Protein AF-A0ABD3YF86-F1 (afdb_monomer_lite)

Structure (mmCIF, N/CA/C/O backbone):
data_AF-A0ABD3YF86-F1
#
_entry.id   AF-A0ABD3YF86-F1
#
loop_
_atom_site.group_PDB
_atom_site.id
_atom_site.type_symbol
_atom_site.label_atom_id
_atom_site.label_alt_id
_atom_site.label_comp_id
_atom_site.label_asym_id
_atom_site.label_entity_id
_atom_site.label_seq_id
_atom_site.pdbx_PDB_ins_code
_atom_site.Cartn_x
_atom_site.Cartn_y
_atom_site.Cartn_z
_atom_site.occupancy
_atom_site.B_iso_or_equiv
_atom_site.auth_seq_id
_atom_site.auth_comp_id
_atom_site.auth_asym_id
_atom_site.auth_atom_id
_atom_site.pdbx_PDB_model_num
ATOM 1 N N . MET A 1 1 ? -15.209 -7.712 6.810 1.00 76.25 1 MET A N 1
ATOM 2 C CA . MET A 1 1 ? -14.474 -8.942 6.439 1.00 76.25 1 MET A CA 1
ATOM 3 C C . MET A 1 1 ? -13.030 -8.575 6.117 1.00 76.25 1 MET A C 1
ATOM 5 O O . MET A 1 1 ? -12.817 -7.831 5.169 1.00 76.25 1 MET A O 1
ATOM 9 N N . MET A 1 2 ? -12.059 -9.026 6.919 1.00 85.06 2 MET A N 1
ATOM 10 C CA . MET A 1 2 ? -10.639 -8.648 6.773 1.00 85.06 2 MET A CA 1
ATOM 11 C C . MET A 1 2 ? -10.044 -9.143 5.447 1.00 85.06 2 MET A C 1
ATOM 13 O O . MET A 1 2 ? -9.418 -8.372 4.732 1.00 85.06 2 MET A O 1
ATOM 17 N N . LEU A 1 3 ? -10.350 -10.386 5.060 1.00 88.88 3 LEU A N 1
ATOM 18 C CA . LEU A 1 3 ? -9.892 -10.986 3.802 1.00 88.88 3 LEU A CA 1
ATOM 19 C C . LEU A 1 3 ? -10.260 -10.143 2.570 1.00 88.88 3 LEU A C 1
ATOM 21 O O . LEU A 1 3 ? -9.406 -9.866 1.739 1.00 88.88 3 LEU A O 1
ATOM 25 N N . VAL A 1 4 ? -11.512 -9.679 2.482 1.00 92.31 4 VAL A N 1
ATOM 26 C CA . VAL A 1 4 ? -11.989 -8.844 1.364 1.00 92.31 4 VAL A CA 1
ATOM 27 C C . VAL A 1 4 ? -11.194 -7.542 1.264 1.00 92.31 4 VAL A C 1
ATOM 29 O O . VAL A 1 4 ? -10.850 -7.112 0.169 1.00 92.31 4 VAL A O 1
ATOM 32 N N . ARG A 1 5 ? -10.867 -6.926 2.405 1.00 92.69 5 ARG A N 1
ATOM 33 C CA . ARG A 1 5 ? -10.107 -5.670 2.451 1.00 92.69 5 ARG A CA 1
ATOM 34 C C . ARG A 1 5 ? -8.648 -5.877 2.048 1.00 92.69 5 ARG A C 1
ATOM 36 O O . ARG A 1 5 ? -8.122 -5.060 1.305 1.00 92.69 5 ARG A O 1
ATOM 43 N N . VAL A 1 6 ? -8.032 -6.989 2.451 1.00 93.25 6 VAL A N 1
ATOM 44 C CA . VAL A 1 6 ? -6.679 -7.363 2.003 1.00 93.25 6 VAL A CA 1
ATOM 45 C C . VAL A 1 6 ? -6.658 -7.604 0.493 1.00 93.25 6 VAL A C 1
ATOM 47 O O . VAL A 1 6 ? -5.823 -7.028 -0.193 1.00 93.25 6 VAL A O 1
ATOM 50 N N . ILE A 1 7 ? -7.617 -8.369 -0.042 1.00 94.94 7 ILE A N 1
ATOM 51 C CA . ILE A 1 7 ? -7.737 -8.600 -1.492 1.00 94.94 7 ILE A CA 1
ATOM 52 C C . ILE A 1 7 ? -7.909 -7.271 -2.239 1.00 94.94 7 ILE A C 1
ATOM 54 O O . ILE A 1 7 ? -7.224 -7.028 -3.231 1.00 94.94 7 ILE A O 1
ATOM 58 N N . ALA A 1 8 ? -8.785 -6.391 -1.747 1.00 95.06 8 ALA A N 1
ATOM 59 C CA . ALA A 1 8 ? -9.010 -5.080 -2.347 1.00 95.06 8 ALA A CA 1
ATOM 60 C C . ALA A 1 8 ? -7.749 -4.203 -2.301 1.00 95.06 8 ALA A C 1
ATOM 62 O O . ALA A 1 8 ? -7.410 -3.581 -3.303 1.00 95.06 8 ALA A O 1
ATOM 63 N N . PHE A 1 9 ? -7.024 -4.190 -1.180 1.00 94.38 9 PHE A N 1
ATOM 64 C CA . PHE A 1 9 ? -5.744 -3.494 -1.058 1.00 94.38 9 PHE A CA 1
ATOM 65 C C . PHE A 1 9 ? -4.725 -4.007 -2.081 1.00 94.38 9 PHE A C 1
ATOM 67 O O . PHE A 1 9 ? -4.152 -3.208 -2.820 1.00 94.38 9 PHE A O 1
ATOM 74 N N . THR A 1 10 ? -4.537 -5.327 -2.177 1.00 92.69 10 THR A N 1
ATOM 75 C CA . THR A 1 10 ? -3.609 -5.941 -3.138 1.00 92.69 10 THR A CA 1
ATOM 76 C C . THR A 1 10 ? -3.987 -5.601 -4.579 1.00 92.69 10 THR A C 1
ATOM 78 O O . THR A 1 10 ? -3.108 -5.286 -5.377 1.00 92.69 10 THR A O 1
ATOM 81 N N . ALA A 1 11 ? -5.282 -5.604 -4.909 1.00 94.75 11 ALA A N 1
ATOM 82 C CA . ALA A 1 11 ? -5.766 -5.233 -6.235 1.00 94.75 11 ALA A CA 1
ATOM 83 C C . ALA A 1 11 ? -5.523 -3.748 -6.553 1.00 94.75 11 ALA A C 1
ATOM 85 O O . ALA A 1 11 ? -5.025 -3.435 -7.632 1.00 94.75 11 ALA A O 1
ATOM 86 N N . ILE A 1 12 ? -5.824 -2.837 -5.618 1.00 93.12 12 ILE A N 1
ATOM 87 C CA . ILE A 1 12 ? -5.583 -1.391 -5.774 1.00 93.12 12 ILE A CA 1
ATOM 88 C C . ILE A 1 12 ? -4.093 -1.120 -5.968 1.00 93.12 12 ILE A C 1
ATOM 90 O O . ILE A 1 12 ? -3.700 -0.392 -6.877 1.00 93.12 12 ILE A O 1
ATOM 94 N N . TRP A 1 13 ? -3.265 -1.726 -5.125 1.00 91.25 13 TRP A N 1
ATOM 95 C CA . TRP A 1 13 ? -1.825 -1.550 -5.176 1.00 91.25 13 TRP A CA 1
ATOM 96 C C . TRP A 1 13 ? -1.238 -2.125 -6.471 1.00 91.25 13 TRP A C 1
ATOM 98 O O . TRP A 1 13 ? -0.450 -1.460 -7.137 1.00 91.25 13 TRP A O 1
ATOM 108 N N . GLY A 1 14 ? -1.668 -3.323 -6.883 1.00 90.00 14 GLY A N 1
ATOM 109 C CA . GLY A 1 14 ? -1.241 -3.946 -8.138 1.00 90.00 14 GLY A CA 1
ATOM 110 C C . GLY A 1 14 ? -1.678 -3.155 -9.373 1.00 90.00 14 GLY A C 1
ATOM 111 O O . GLY A 1 14 ? -0.890 -2.979 -10.302 1.00 90.00 14 GLY A O 1
ATOM 112 N N . ALA A 1 15 ? -2.896 -2.608 -9.366 1.00 91.75 15 ALA A N 1
ATOM 113 C CA . ALA A 1 15 ? -3.360 -1.702 -10.412 1.00 91.75 15 ALA A CA 1
ATOM 114 C C . ALA A 1 15 ? -2.497 -0.433 -10.461 1.00 91.75 15 ALA A C 1
ATOM 116 O O . ALA A 1 15 ? -2.055 -0.034 -11.537 1.00 91.75 15 ALA A O 1
ATOM 117 N N . PHE A 1 16 ? -2.198 0.170 -9.307 1.00 89.94 16 PHE A N 1
ATOM 118 C CA . PHE A 1 16 ? -1.314 1.330 -9.236 1.00 89.94 16 PHE A CA 1
ATOM 119 C C . PHE A 1 16 ? 0.088 1.026 -9.778 1.00 89.94 16 PHE A C 1
ATOM 121 O O . PHE A 1 16 ? 0.585 1.783 -10.612 1.00 89.94 16 PHE A O 1
ATOM 128 N N . TRP A 1 17 ? 0.705 -0.089 -9.372 1.00 87.50 17 TRP A N 1
ATOM 129 C CA . TRP A 1 17 ? 1.975 -0.560 -9.933 1.00 87.50 17 TRP A CA 1
ATOM 130 C C . TRP A 1 17 ? 1.903 -0.658 -11.462 1.00 87.50 17 TRP A C 1
ATOM 132 O O . TRP A 1 17 ? 2.744 -0.082 -12.147 1.00 87.50 17 TRP A O 1
ATOM 142 N N . TYR A 1 18 ? 0.879 -1.321 -12.004 1.00 87.25 18 TYR A N 1
ATOM 143 C CA . TYR A 1 18 ? 0.737 -1.535 -13.445 1.00 87.25 18 TYR A CA 1
ATOM 144 C C . TYR A 1 18 ? 0.594 -0.220 -14.223 1.00 87.25 18 TYR A C 1
ATOM 146 O O . TYR A 1 18 ? 1.353 0.033 -15.164 1.00 87.25 18 TYR A O 1
ATOM 154 N N . PHE A 1 19 ? -0.344 0.644 -13.820 1.00 87.06 19 PHE A N 1
ATOM 155 C CA . PHE A 1 19 ? -0.585 1.915 -14.507 1.00 87.06 19 PHE A CA 1
ATOM 156 C C . PHE A 1 19 ? 0.599 2.871 -14.363 1.00 87.06 19 PHE A C 1
ATOM 158 O O . PHE A 1 19 ? 1.021 3.472 -15.351 1.00 87.06 19 PHE A O 1
ATOM 165 N N . SER A 1 20 ? 1.171 2.980 -13.160 1.00 84.19 20 SER A N 1
ATOM 166 C CA . SER A 1 20 ? 2.325 3.851 -12.926 1.00 84.19 20 SER A CA 1
ATOM 167 C C . SER A 1 20 ? 3.568 3.364 -13.666 1.00 84.19 20 SER A C 1
ATOM 169 O O . SER A 1 20 ? 4.275 4.184 -14.236 1.00 84.19 20 SER A O 1
ATOM 171 N N . SER A 1 21 ? 3.810 2.052 -13.729 1.00 80.81 21 SER A N 1
ATOM 172 C CA . SER A 1 21 ? 4.942 1.478 -14.467 1.00 80.81 21 SER A CA 1
ATOM 173 C C . SER A 1 21 ? 4.772 1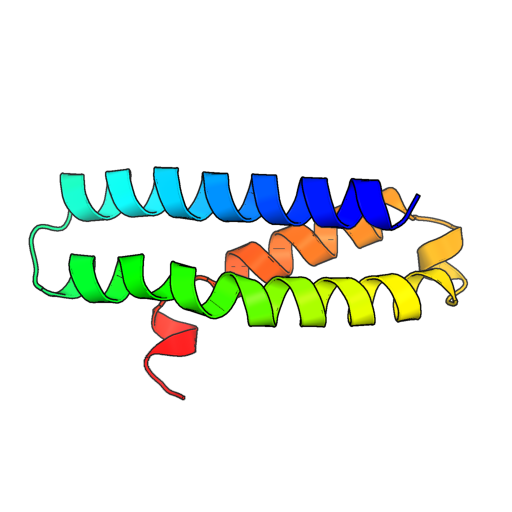.640 -15.971 1.00 80.81 21 SER A C 1
ATOM 175 O O . SER A 1 21 ? 5.724 2.006 -16.648 1.00 80.81 21 SER A O 1
ATOM 177 N N . THR A 1 22 ? 3.562 1.439 -16.498 1.00 82.19 22 THR A N 1
ATOM 178 C CA . THR A 1 22 ? 3.274 1.665 -17.925 1.00 82.19 22 THR A CA 1
ATOM 179 C C . THR A 1 22 ? 3.491 3.128 -18.307 1.00 82.19 22 THR A C 1
ATOM 181 O O . THR A 1 22 ? 4.116 3.414 -19.325 1.00 82.19 22 THR A O 1
ATOM 184 N N . PHE A 1 23 ? 3.029 4.061 -17.469 1.00 81.50 23 PHE A N 1
ATOM 185 C CA . PHE A 1 23 ? 3.290 5.487 -17.652 1.00 81.50 23 PHE A CA 1
ATOM 186 C C . PHE A 1 23 ? 4.792 5.795 -17.564 1.00 81.50 23 PHE A C 1
ATOM 188 O O . PHE A 1 23 ? 5.350 6.411 -18.466 1.00 81.50 23 PHE A O 1
ATOM 195 N N . TYR A 1 24 ? 5.473 5.320 -16.520 1.00 76.25 24 TYR A N 1
ATOM 196 C CA . TYR A 1 24 ? 6.896 5.582 -16.315 1.00 76.25 24 TYR A CA 1
ATOM 197 C C . TYR A 1 24 ? 7.736 5.053 -17.485 1.00 76.25 24 TYR A C 1
ATOM 199 O O . TYR A 1 24 ? 8.512 5.802 -18.055 1.00 76.25 24 TYR A O 1
ATOM 207 N N . MET A 1 25 ? 7.523 3.812 -17.923 1.00 74.50 25 MET A N 1
ATOM 208 C CA . MET A 1 25 ? 8.246 3.220 -19.060 1.00 74.50 25 MET A CA 1
ATOM 209 C C . MET A 1 25 ? 7.911 3.878 -20.405 1.00 74.50 25 MET A C 1
ATOM 211 O O . MET A 1 25 ? 8.750 3.908 -21.304 1.00 74.50 25 MET A O 1
ATOM 215 N N . GLY A 1 26 ? 6.678 4.370 -20.560 1.00 74.19 26 GLY A N 1
ATOM 216 C CA . GLY A 1 26 ? 6.214 5.014 -21.788 1.00 74.19 26 GLY A CA 1
ATOM 217 C C . GLY A 1 26 ? 6.762 6.427 -21.993 1.00 74.19 26 GLY A C 1
ATOM 218 O O . GLY 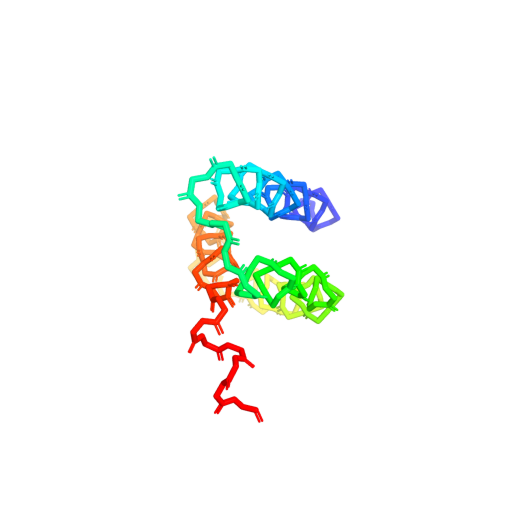A 1 26 ? 6.858 6.863 -23.135 1.00 74.19 26 GLY A O 1
ATOM 219 N N . TYR A 1 27 ? 7.122 7.127 -20.913 1.00 73.50 27 TYR A N 1
ATOM 220 C CA . TYR A 1 27 ? 7.555 8.531 -20.965 1.00 73.50 27 TYR A CA 1
ATOM 221 C C . TYR A 1 27 ? 8.973 8.772 -20.420 1.00 73.50 27 TYR A C 1
ATOM 223 O O . TYR A 1 27 ? 9.571 9.804 -20.721 1.00 73.50 27 TYR A O 1
ATOM 231 N N . ILE A 1 28 ? 9.521 7.853 -19.622 1.00 68.56 28 ILE A N 1
ATOM 232 C CA . ILE A 1 28 ? 10.832 7.960 -18.968 1.00 68.56 28 ILE A CA 1
ATOM 233 C C . ILE A 1 28 ? 11.657 6.737 -19.395 1.00 68.56 28 ILE A C 1
ATOM 235 O O . ILE A 1 28 ? 11.582 5.663 -18.803 1.00 68.56 28 ILE A O 1
ATOM 239 N N . HIS A 1 29 ? 12.426 6.903 -20.472 1.00 61.56 29 HIS A N 1
ATOM 240 C CA . HIS A 1 29 ? 13.128 5.827 -21.190 1.00 61.56 29 HIS A CA 1
ATOM 241 C C . HIS A 1 29 ? 14.495 5.428 -20.601 1.00 61.56 29 HIS A C 1
ATOM 243 O O . HIS A 1 29 ? 15.290 4.777 -21.278 1.00 61.56 29 HIS A O 1
ATOM 249 N N . ASP A 1 30 ? 14.783 5.804 -19.356 1.00 60.66 30 ASP A N 1
ATOM 250 C CA . ASP A 1 30 ? 16.068 5.525 -18.712 1.00 60.66 30 ASP A CA 1
ATOM 251 C C . ASP A 1 30 ? 16.043 4.255 -17.850 1.00 60.66 30 ASP A C 1
ATOM 253 O O . ASP A 1 30 ? 14.991 3.732 -17.475 1.00 60.66 30 ASP A O 1
ATOM 257 N N . VAL A 1 31 ? 17.241 3.798 -17.461 1.00 57.25 31 VAL A N 1
ATOM 258 C CA . VAL A 1 31 ? 17.522 2.671 -16.543 1.00 57.25 31 VAL A CA 1
ATOM 259 C C . VAL A 1 31 ? 16.633 2.687 -15.279 1.00 57.25 31 VAL A C 1
ATOM 261 O O . VAL A 1 31 ? 16.336 1.638 -14.706 1.00 57.25 31 VAL A O 1
ATOM 264 N N . GLY A 1 32 ? 16.131 3.865 -14.884 1.00 60.81 32 GLY A N 1
ATOM 265 C CA . GLY A 1 32 ? 15.155 4.071 -13.811 1.00 60.81 32 GLY A CA 1
ATOM 266 C C . GLY A 1 32 ? 13.849 3.282 -13.951 1.00 60.81 32 GLY A C 1
ATOM 267 O O . GLY A 1 32 ? 13.231 2.976 -12.935 1.00 60.81 32 GLY A O 1
ATOM 268 N N . GLY A 1 33 ? 13.444 2.882 -15.160 1.00 63.34 33 GLY A N 1
ATOM 269 C CA . GLY A 1 33 ? 12.225 2.097 -15.363 1.00 63.34 33 GLY A CA 1
ATOM 270 C C . GLY A 1 33 ? 12.284 0.716 -14.702 1.00 63.34 33 GLY A C 1
ATOM 271 O O . GLY A 1 33 ? 11.340 0.297 -14.026 1.00 63.34 33 GLY A O 1
ATOM 272 N N . ALA A 1 34 ? 13.415 0.016 -14.835 1.00 66.25 34 ALA A N 1
ATOM 273 C CA . ALA A 1 34 ? 13.605 -1.285 -14.194 1.00 66.25 34 ALA A CA 1
ATOM 274 C C . ALA A 1 34 ? 13.549 -1.157 -12.662 1.00 66.25 34 ALA A C 1
ATOM 276 O O . ALA A 1 34 ? 12.860 -1.940 -12.007 1.00 66.25 34 ALA A O 1
ATOM 277 N N . TYR A 1 35 ? 14.189 -0.122 -12.105 1.00 67.94 35 TYR A N 1
ATOM 278 C CA . TYR A 1 35 ? 14.129 0.204 -10.676 1.00 67.94 35 TYR A CA 1
ATOM 279 C C . TYR A 1 35 ? 12.722 0.608 -10.219 1.00 67.94 35 TYR A C 1
ATOM 281 O O . TYR A 1 35 ? 12.307 0.230 -9.127 1.00 67.94 35 TYR A O 1
ATOM 289 N N . TRP A 1 36 ? 11.954 1.308 -11.061 1.00 73.94 36 TRP A N 1
ATOM 290 C CA . TRP A 1 36 ? 10.562 1.658 -10.777 1.00 73.94 36 TRP A CA 1
ATOM 291 C C . TRP A 1 36 ? 9.702 0.409 -10.598 1.00 73.94 36 TRP A C 1
ATOM 293 O O . TRP A 1 36 ? 8.960 0.295 -9.625 1.00 73.94 36 TRP A O 1
ATOM 303 N N . SER A 1 37 ? 9.847 -0.569 -11.494 1.00 76.62 37 SER A N 1
ATOM 304 C CA . SER A 1 37 ? 9.066 -1.809 -11.432 1.00 76.62 37 SER A CA 1
ATOM 305 C C . SER A 1 37 ? 9.499 -2.756 -10.308 1.00 76.62 37 SER A C 1
ATOM 307 O O . SER A 1 37 ? 8.698 -3.609 -9.922 1.00 76.62 37 SER A O 1
ATOM 309 N N . MET A 1 38 ? 10.705 -2.602 -9.736 1.00 74.06 38 MET A N 1
ATOM 310 C CA . MET A 1 38 ? 11.145 -3.407 -8.584 1.00 74.06 38 MET A CA 1
ATOM 311 C C . MET A 1 38 ? 10.273 -3.207 -7.341 1.00 74.06 38 MET A C 1
ATOM 313 O O . MET A 1 38 ? 10.228 -4.097 -6.492 1.00 74.06 38 MET A O 1
ATOM 317 N N . GLY A 1 39 ? 9.515 -2.107 -7.261 1.00 72.88 39 GLY A N 1
ATOM 318 C CA . GLY A 1 39 ? 8.538 -1.900 -6.195 1.00 72.88 39 GLY A CA 1
ATOM 319 C C . GLY A 1 39 ? 7.574 -3.080 -6.035 1.00 72.88 39 GLY A C 1
ATOM 320 O O . GLY A 1 39 ? 7.201 -3.389 -4.908 1.00 72.88 39 GLY A O 1
ATOM 321 N N . VAL A 1 40 ? 7.251 -3.814 -7.117 1.00 82.44 40 VAL A N 1
ATOM 322 C CA . VAL A 1 40 ? 6.374 -5.006 -7.097 1.00 82.44 40 VAL A CA 1
ATOM 323 C C . VAL A 1 40 ? 6.821 -6.077 -6.101 1.00 82.44 40 VAL A C 1
ATOM 325 O O . VAL A 1 40 ? 5.983 -6.733 -5.483 1.00 82.44 40 VAL A O 1
ATOM 328 N N . TYR A 1 41 ? 8.130 -6.229 -5.891 1.00 82.69 41 TYR A N 1
ATOM 329 C CA . TYR A 1 41 ? 8.679 -7.226 -4.972 1.00 82.69 41 TYR A CA 1
ATOM 330 C C . TYR A 1 41 ? 8.418 -6.882 -3.504 1.00 82.69 41 TYR A C 1
ATOM 332 O O . TYR A 1 41 ? 8.450 -7.770 -2.655 1.00 82.69 41 TYR A O 1
ATOM 340 N N . ALA A 1 42 ? 8.098 -5.623 -3.196 1.00 81.50 42 ALA A N 1
ATOM 341 C CA . ALA A 1 42 ? 7.691 -5.203 -1.860 1.00 81.50 42 ALA A CA 1
ATOM 342 C C . ALA A 1 42 ? 6.219 -5.535 -1.551 1.00 81.50 42 ALA A C 1
ATOM 344 O O . ALA A 1 42 ? 5.801 -5.436 -0.396 1.00 81.50 42 ALA A O 1
ATOM 345 N N . LEU A 1 43 ? 5.422 -5.969 -2.539 1.00 86.50 43 LEU A N 1
ATOM 346 C CA . LEU A 1 43 ? 3.999 -6.274 -2.356 1.00 86.50 43 LEU A CA 1
ATOM 347 C C . LEU A 1 43 ? 3.715 -7.265 -1.212 1.00 86.50 43 LEU A C 1
ATOM 349 O O . LEU A 1 43 ? 2.813 -6.983 -0.422 1.00 86.50 43 LEU A O 1
ATOM 353 N N . PRO A 1 44 ? 4.452 -8.384 -1.041 1.00 88.56 44 PRO A N 1
ATOM 354 C CA . PRO A 1 44 ? 4.223 -9.289 0.084 1.00 88.56 44 PRO A CA 1
ATOM 355 C C . PRO A 1 44 ? 4.438 -8.600 1.437 1.00 88.56 44 PRO A C 1
ATOM 357 O O . PRO A 1 44 ? 3.639 -8.776 2.357 1.00 88.56 44 PRO A O 1
ATOM 360 N N . VAL A 1 45 ? 5.474 -7.761 1.542 1.00 88.12 45 VAL A N 1
ATOM 361 C CA . VAL A 1 45 ? 5.776 -6.990 2.757 1.00 88.12 45 VAL A CA 1
ATOM 362 C C . VAL A 1 45 ? 4.655 -5.992 3.040 1.00 88.12 45 VAL A C 1
ATOM 364 O O . VAL A 1 45 ? 4.160 -5.925 4.166 1.00 88.12 45 VAL A O 1
ATOM 367 N N . PHE A 1 46 ? 4.184 -5.277 2.018 1.00 88.00 46 PHE A N 1
ATOM 368 C CA . PHE A 1 46 ? 3.069 -4.342 2.154 1.00 88.00 46 PHE A CA 1
ATOM 369 C C . PHE A 1 46 ? 1.750 -5.026 2.499 1.00 88.00 46 PHE A C 1
ATOM 371 O O . PHE A 1 46 ? 1.009 -4.509 3.328 1.00 88.00 46 PHE A O 1
ATOM 378 N N . ALA A 1 47 ? 1.455 -6.189 1.921 1.00 89.94 47 ALA A N 1
ATOM 379 C CA . ALA A 1 47 ? 0.251 -6.950 2.240 1.00 89.94 47 ALA A CA 1
ATOM 380 C C . ALA A 1 47 ? 0.253 -7.425 3.704 1.00 89.94 47 ALA A C 1
ATOM 382 O O . ALA A 1 47 ? -0.770 -7.329 4.392 1.00 89.94 47 ALA A O 1
ATOM 383 N N . LEU A 1 48 ? 1.404 -7.877 4.214 1.00 92.19 48 LEU A N 1
ATOM 384 C CA . LEU A 1 48 ? 1.569 -8.241 5.624 1.00 92.19 48 LEU A CA 1
ATOM 385 C C . LEU A 1 48 ? 1.445 -7.020 6.544 1.00 92.19 48 LEU A C 1
ATOM 387 O O . LEU A 1 48 ? 0.690 -7.063 7.519 1.00 92.19 48 LEU A O 1
ATOM 391 N N . ALA A 1 49 ? 2.124 -5.918 6.213 1.00 91.56 49 ALA A N 1
ATOM 392 C CA . ALA A 1 49 ? 2.063 -4.672 6.975 1.00 91.56 49 ALA A CA 1
ATOM 393 C C . ALA A 1 49 ? 0.637 -4.102 7.017 1.00 91.56 49 ALA A C 1
ATOM 395 O O . ALA A 1 49 ? 0.145 -3.738 8.086 1.00 91.56 49 ALA A O 1
ATOM 396 N N . TYR A 1 50 ? -0.053 -4.102 5.876 1.00 93.50 50 TYR A N 1
ATOM 397 C CA . TYR A 1 50 ? -1.459 -3.735 5.763 1.00 93.50 50 TYR A CA 1
ATOM 398 C C . TYR A 1 50 ? -2.332 -4.608 6.666 1.00 93.50 50 TYR A C 1
ATOM 400 O O . TYR A 1 50 ? -3.126 -4.081 7.440 1.00 93.50 50 TYR A O 1
ATOM 408 N N . THR A 1 51 ? -2.163 -5.932 6.614 1.00 94.25 51 THR A N 1
ATOM 409 C CA . THR A 1 51 ? -2.962 -6.869 7.418 1.00 94.25 51 THR A CA 1
ATOM 410 C C . THR A 1 51 ? -2.772 -6.618 8.914 1.00 94.25 51 THR A C 1
ATOM 412 O O . THR A 1 51 ? -3.749 -6.557 9.663 1.00 94.25 51 THR A O 1
ATOM 415 N N . ALA A 1 52 ? -1.530 -6.409 9.358 1.00 94.94 52 ALA A N 1
ATOM 416 C CA . ALA A 1 52 ? -1.224 -6.089 10.749 1.00 94.94 52 ALA A CA 1
ATOM 417 C C . ALA A 1 52 ? -1.813 -4.733 11.180 1.00 94.94 52 ALA A C 1
ATOM 419 O O . ALA A 1 52 ? -2.402 -4.623 12.261 1.00 94.94 52 ALA A O 1
ATOM 420 N N . ALA A 1 53 ? -1.687 -3.706 10.334 1.00 93.25 53 ALA A N 1
ATOM 421 C CA . ALA A 1 53 ? -2.227 -2.377 10.598 1.00 93.25 53 ALA A CA 1
ATOM 422 C C . ALA A 1 53 ? -3.761 -2.389 10.651 1.00 93.25 53 ALA A C 1
ATOM 424 O O . ALA A 1 53 ? -4.341 -1.829 11.583 1.00 93.25 53 ALA A O 1
ATOM 425 N N . ASP A 1 54 ? -4.412 -3.072 9.708 1.00 93.50 54 ASP A N 1
ATOM 426 C CA . ASP A 1 54 ? -5.866 -3.197 9.656 1.00 93.50 54 ASP A CA 1
ATOM 427 C C . ASP A 1 54 ? -6.413 -3.938 10.877 1.00 93.50 54 ASP A C 1
ATOM 429 O O . ASP A 1 54 ? -7.357 -3.480 11.521 1.00 93.50 54 ASP A O 1
ATOM 433 N N . TRP A 1 55 ? -5.765 -5.039 11.263 1.00 93.50 55 TRP A N 1
ATOM 434 C CA . TRP A 1 55 ? -6.118 -5.793 12.462 1.00 93.50 55 TRP A CA 1
ATOM 435 C C . TRP A 1 55 ? -5.980 -4.962 13.742 1.00 93.50 55 TRP A C 1
ATOM 437 O O . TRP A 1 55 ? -6.848 -5.016 14.620 1.00 93.50 55 TRP A O 1
ATOM 447 N N . LYS A 1 56 ? -4.918 -4.152 13.849 1.00 94.19 56 LYS A N 1
ATOM 448 C CA . LYS A 1 56 ? -4.722 -3.232 14.977 1.00 94.19 56 LYS A CA 1
ATOM 449 C C . LYS A 1 56 ? -5.791 -2.137 14.990 1.00 94.19 56 LYS A C 1
ATOM 451 O O . LYS A 1 56 ? -6.397 -1.896 16.033 1.00 94.19 56 LYS A O 1
ATOM 456 N N . LEU A 1 57 ? -6.055 -1.500 13.849 1.00 92.75 57 LEU A N 1
ATOM 457 C CA . LEU A 1 57 ? -7.050 -0.432 13.713 1.00 92.75 57 LEU A CA 1
ATOM 458 C C . LEU A 1 57 ? -8.468 -0.927 14.002 1.00 92.75 57 LEU A C 1
ATOM 460 O O . LEU A 1 57 ? -9.211 -0.234 14.693 1.00 92.75 57 LEU A O 1
ATOM 464 N N . ALA A 1 58 ? -8.822 -2.141 13.580 1.00 90.25 58 ALA A N 1
ATOM 465 C CA . ALA A 1 58 ? -10.124 -2.751 13.855 1.00 90.25 58 ALA A CA 1
ATOM 466 C C . ALA A 1 58 ? -10.434 -2.913 15.361 1.00 90.25 58 ALA A C 1
ATOM 468 O O . ALA A 1 58 ? -11.596 -3.056 15.743 1.00 90.25 58 ALA A O 1
ATOM 469 N N . ARG A 1 59 ? -9.411 -2.868 16.226 1.00 93.12 59 ARG A N 1
ATOM 470 C CA . ARG A 1 59 ? -9.544 -2.922 17.694 1.00 93.12 59 ARG A CA 1
ATOM 471 C C . ARG A 1 59 ? -9.618 -1.551 18.361 1.00 93.12 59 ARG A C 1
ATOM 473 O O . ARG A 1 59 ? -9.815 -1.471 19.568 1.00 93.12 59 ARG A O 1
ATOM 480 N N . THR A 1 60 ? -9.445 -0.478 17.597 1.00 93.62 60 THR A N 1
ATOM 481 C CA . THR A 1 60 ? -9.566 0.896 18.094 1.00 93.62 60 THR A CA 1
ATOM 482 C C . THR A 1 60 ? -10.988 1.415 17.912 1.00 93.62 60 THR A C 1
ATOM 484 O O . THR A 1 60 ? -11.672 1.054 16.953 1.00 93.62 60 THR A O 1
ATOM 487 N N . SER A 1 61 ? -11.417 2.325 18.790 1.00 92.75 61 SER A N 1
ATOM 488 C CA . SER A 1 61 ? -12.714 3.007 18.670 1.00 92.75 61 SER A CA 1
ATOM 489 C C . SER A 1 61 ? -12.861 3.729 17.326 1.00 92.75 61 SER A C 1
ATOM 491 O O . SER A 1 61 ? -13.928 3.702 16.714 1.00 92.75 61 SER A O 1
ATOM 493 N N . TYR A 1 62 ? -11.772 4.315 16.822 1.00 89.75 62 TYR A N 1
ATOM 494 C CA . TYR A 1 62 ? -11.750 4.984 15.524 1.00 89.75 62 TYR A CA 1
ATOM 495 C C . TYR A 1 62 ? -11.970 4.011 14.358 1.00 89.75 62 TYR A C 1
ATOM 497 O O . TYR A 1 62 ? -12.809 4.268 13.497 1.00 89.75 62 TYR A O 1
ATOM 505 N N . GLY A 1 63 ? -11.270 2.872 14.339 1.00 89.62 63 GLY A N 1
ATOM 506 C CA . GLY A 1 63 ? -11.411 1.887 13.262 1.00 89.62 63 GLY A CA 1
ATOM 507 C C . GLY A 1 63 ? -12.766 1.184 13.241 1.00 89.62 63 GLY A C 1
ATOM 508 O O . GLY A 1 63 ? -13.249 0.844 12.162 1.00 89.62 63 GLY A O 1
ATOM 509 N N . GLN A 1 64 ? -13.416 1.042 14.398 1.00 90.44 64 GLN A N 1
ATOM 510 C CA . GLN A 1 64 ? -14.793 0.545 14.480 1.00 90.44 64 GLN A CA 1
ATOM 511 C C . GLN A 1 64 ? -15.815 1.580 13.998 1.00 90.44 64 GLN A C 1
ATOM 513 O O . GLN A 1 64 ? -16.770 1.223 13.311 1.00 90.44 64 GLN A O 1
ATOM 518 N N . ARG A 1 65 ? -15.608 2.865 14.317 1.00 94.19 65 ARG A N 1
ATOM 519 C CA . ARG A 1 65 ? -16.511 3.955 13.918 1.00 94.19 65 ARG A CA 1
ATOM 520 C C . ARG A 1 65 ? -16.383 4.321 12.436 1.00 94.19 65 ARG A C 1
ATOM 522 O O . ARG A 1 65 ? -17.373 4.696 11.814 1.00 94.19 65 ARG A O 1
ATOM 529 N N . HIS A 1 66 ? -15.180 4.210 11.871 1.00 92.31 66 HIS A N 1
ATOM 530 C CA . HIS A 1 66 ? -14.875 4.628 10.501 1.00 92.31 66 HIS A CA 1
ATOM 531 C C . HIS A 1 66 ? -14.061 3.575 9.717 1.00 92.31 66 HIS A C 1
ATOM 533 O O . HIS A 1 66 ? -12.932 3.840 9.287 1.00 92.31 66 HIS A O 1
ATOM 539 N N . PRO A 1 67 ? -14.623 2.378 9.466 1.00 90.06 67 PRO A N 1
ATOM 540 C CA . PRO A 1 67 ? -13.912 1.291 8.788 1.00 90.06 67 PRO A CA 1
ATOM 541 C C . PRO A 1 67 ? -13.515 1.635 7.343 1.00 90.06 67 PRO A C 1
ATOM 543 O O . PRO A 1 67 ? -12.462 1.205 6.872 1.00 90.06 67 PRO A O 1
ATOM 546 N N . SER A 1 68 ? -14.318 2.447 6.649 1.00 92.44 68 SER A N 1
ATOM 547 C CA . SER A 1 68 ? -14.035 2.883 5.276 1.00 92.44 68 SER A CA 1
ATOM 548 C C . SER A 1 68 ? -12.902 3.909 5.206 1.00 92.44 68 SER A C 1
ATOM 550 O O . SER A 1 68 ? -12.091 3.855 4.288 1.00 92.44 68 SER A O 1
ATOM 552 N N . LEU A 1 69 ? -12.805 4.819 6.187 1.00 92.38 69 LEU A N 1
ATOM 553 C CA . LEU A 1 69 ? -11.720 5.808 6.234 1.00 92.38 69 LEU A CA 1
ATOM 554 C C . LEU A 1 69 ? -10.387 5.150 6.579 1.00 92.38 69 LEU A C 1
ATOM 556 O O . LEU A 1 69 ? -9.375 5.468 5.961 1.00 92.38 69 LEU A O 1
ATOM 560 N N . THR A 1 70 ? -10.380 4.195 7.515 1.00 92.62 70 THR A N 1
ATOM 561 C CA . THR A 1 70 ? -9.162 3.426 7.815 1.00 92.62 70 THR A CA 1
ATOM 562 C C . THR A 1 70 ? -8.717 2.602 6.613 1.00 92.62 70 THR A C 1
ATOM 564 O O . THR A 1 70 ? -7.531 2.587 6.296 1.00 92.62 70 THR A O 1
ATOM 567 N N . PHE A 1 71 ? -9.660 1.989 5.890 1.00 93.81 71 PHE A N 1
ATOM 568 C CA . PHE A 1 71 ? -9.372 1.284 4.643 1.00 93.81 71 PHE A CA 1
ATOM 569 C C . PHE A 1 71 ? -8.725 2.205 3.602 1.00 93.81 71 PHE A C 1
ATOM 571 O O . PHE A 1 71 ? -7.646 1.897 3.094 1.00 93.81 71 PHE A O 1
ATOM 578 N N . ALA A 1 72 ? -9.364 3.343 3.316 1.00 94.19 72 ALA A N 1
ATOM 579 C CA . ALA A 1 72 ? -8.881 4.307 2.335 1.00 94.19 72 ALA A CA 1
ATOM 580 C C . ALA A 1 72 ? -7.502 4.868 2.716 1.00 94.19 72 ALA A C 1
ATOM 582 O O . ALA A 1 72 ? -6.612 4.923 1.872 1.00 94.19 72 ALA A O 1
ATOM 583 N N . GLY A 1 73 ? -7.299 5.211 3.992 1.00 93.94 73 GLY A N 1
ATOM 584 C CA . GLY A 1 73 ? -6.022 5.710 4.501 1.00 93.94 73 GLY A CA 1
ATOM 585 C C . GLY A 1 73 ? -4.890 4.691 4.371 1.00 93.94 73 GLY A C 1
ATOM 586 O O . GLY A 1 73 ? -3.801 5.044 3.925 1.00 93.94 73 GLY A O 1
ATOM 587 N N . LEU A 1 74 ? -5.146 3.417 4.685 1.00 93.25 74 LEU A N 1
ATOM 588 C CA . LEU A 1 74 ? -4.156 2.351 4.509 1.00 93.25 74 LEU A CA 1
ATOM 589 C C . LEU A 1 74 ? -3.830 2.093 3.029 1.00 93.25 74 LEU A C 1
ATOM 591 O O . LEU A 1 74 ? -2.670 1.855 2.698 1.00 93.25 74 LEU A O 1
ATOM 595 N N . CYS A 1 75 ? -4.818 2.177 2.131 1.00 92.69 75 CYS A N 1
ATOM 596 C CA . CYS A 1 75 ? -4.577 2.066 0.688 1.00 92.69 75 CYS A CA 1
ATOM 597 C C . CYS A 1 75 ? -3.736 3.237 0.166 1.00 92.69 75 CYS A C 1
ATOM 599 O O . CYS A 1 75 ? -2.758 3.014 -0.545 1.00 92.69 75 CYS A O 1
ATOM 601 N N . ALA A 1 76 ? -4.076 4.468 0.561 1.00 91.94 76 ALA A N 1
ATOM 602 C CA . ALA A 1 76 ? -3.315 5.661 0.201 1.00 91.94 76 ALA A CA 1
ATOM 603 C C . ALA A 1 76 ? -1.868 5.582 0.708 1.00 91.94 76 ALA A C 1
ATOM 605 O O . ALA A 1 76 ? -0.941 5.885 -0.038 1.00 91.94 76 ALA A O 1
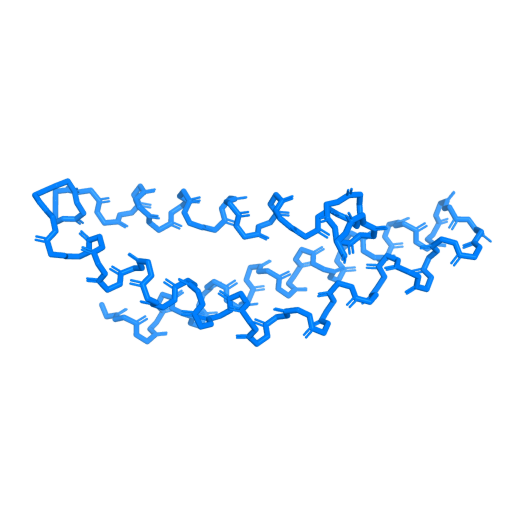ATOM 606 N N . LEU A 1 77 ? -1.665 5.105 1.941 1.00 90.38 77 LEU A N 1
ATOM 607 C CA . LEU A 1 77 ? -0.333 4.890 2.503 1.00 90.38 77 LEU A CA 1
ATOM 608 C C . LEU A 1 77 ? 0.456 3.836 1.716 1.00 90.38 77 LEU A C 1
ATOM 610 O O . LEU A 1 77 ? 1.613 4.069 1.388 1.00 90.38 77 LEU A O 1
ATOM 614 N N . GLY A 1 78 ? -0.160 2.700 1.375 1.00 88.44 78 GLY A N 1
ATOM 615 C CA . GLY A 1 78 ? 0.506 1.656 0.588 1.00 88.44 78 GLY A CA 1
ATOM 616 C C . GLY A 1 78 ? 0.932 2.133 -0.803 1.00 88.44 78 GLY A C 1
ATOM 617 O O . GLY A 1 78 ? 2.014 1.780 -1.263 1.00 88.44 78 GLY A O 1
ATOM 618 N N . VAL A 1 79 ? 0.112 2.967 -1.448 1.00 87.81 79 VAL A N 1
ATOM 619 C CA . VAL A 1 79 ? 0.443 3.617 -2.727 1.00 87.81 79 VAL A CA 1
ATOM 620 C C . VAL A 1 79 ? 1.551 4.661 -2.552 1.00 87.81 79 VAL A C 1
ATOM 622 O O . VAL A 1 79 ? 2.478 4.704 -3.354 1.00 87.81 79 VAL A O 1
ATOM 625 N N . ALA A 1 80 ? 1.511 5.471 -1.493 1.00 85.44 80 ALA A N 1
ATOM 626 C CA . ALA A 1 80 ? 2.548 6.469 -1.222 1.00 85.44 80 ALA A CA 1
ATOM 627 C C . ALA A 1 80 ? 3.925 5.825 -0.977 1.00 85.44 80 ALA A C 1
ATOM 629 O O . ALA A 1 80 ? 4.939 6.327 -1.458 1.00 85.44 80 ALA A O 1
ATOM 630 N N . LEU A 1 81 ? 3.951 4.684 -0.283 1.00 81.44 81 LEU A N 1
ATOM 631 C CA . LEU A 1 81 ? 5.171 3.925 0.008 1.00 81.44 81 LEU A CA 1
ATOM 632 C C . LEU A 1 81 ? 5.715 3.143 -1.197 1.00 81.44 81 LEU A C 1
ATOM 634 O O . LEU A 1 81 ? 6.819 2.612 -1.127 1.00 81.44 81 LEU A O 1
ATOM 638 N N . TYR A 1 82 ? 4.968 3.060 -2.300 1.00 77.25 82 TYR A N 1
ATOM 639 C CA . TYR A 1 82 ? 5.468 2.462 -3.537 1.00 77.25 82 TYR A CA 1
ATOM 640 C C . TYR A 1 82 ? 6.495 3.353 -4.243 1.00 77.25 82 TYR A C 1
ATOM 642 O O . TYR A 1 82 ? 7.291 2.845 -5.028 1.00 77.25 82 TYR A O 1
ATOM 650 N N . TRP A 1 83 ? 6.490 4.672 -4.000 1.00 69.31 83 TRP A N 1
ATOM 651 C CA . TRP A 1 83 ? 7.355 5.592 -4.737 1.00 69.31 83 TRP A CA 1
ATOM 652 C C . TRP A 1 83 ? 8.820 5.154 -4.575 1.00 69.31 83 TRP A C 1
ATOM 654 O O . TRP A 1 83 ? 9.325 5.177 -3.451 1.00 69.31 83 TRP A O 1
ATOM 664 N N . PRO A 1 84 ? 9.528 4.769 -5.653 1.00 55.59 84 PRO A N 1
ATOM 665 C CA . PRO A 1 84 ? 10.858 4.160 -5.568 1.00 55.59 84 PRO A CA 1
ATOM 666 C C . PRO A 1 84 ? 11.905 5.057 -4.900 1.00 55.59 84 PRO A C 1
ATOM 668 O O . PR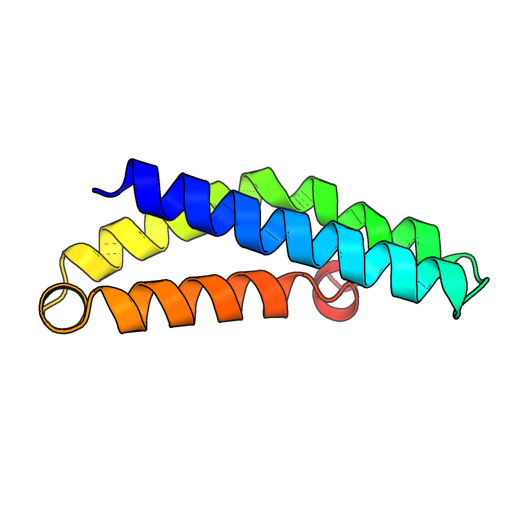O A 1 84 ? 12.894 4.555 -4.391 1.00 55.59 84 PRO A O 1
ATOM 671 N N . GLY A 1 85 ? 11.652 6.364 -4.777 1.00 49.31 85 GLY A N 1
ATOM 672 C CA . GLY A 1 85 ? 12.451 7.273 -3.947 1.00 49.31 85 GLY A CA 1
ATOM 673 C C . GLY A 1 85 ? 12.400 6.992 -2.435 1.00 49.31 85 GLY A C 1
ATOM 674 O O . GLY A 1 85 ? 13.249 7.489 -1.708 1.00 49.31 85 GLY A O 1
ATOM 675 N N . THR A 1 86 ? 11.447 6.187 -1.955 1.00 51.41 86 THR A N 1
ATOM 676 C CA . THR A 1 86 ? 11.370 5.730 -0.553 1.00 51.41 86 THR A CA 1
ATOM 677 C C . THR A 1 86 ? 11.985 4.346 -0.334 1.00 51.41 86 THR A C 1
ATOM 679 O O . THR A 1 86 ? 12.364 4.036 0.791 1.00 51.41 86 THR A O 1
ATOM 682 N N . MET A 1 87 ? 12.133 3.538 -1.394 1.00 47.44 87 MET A N 1
ATOM 68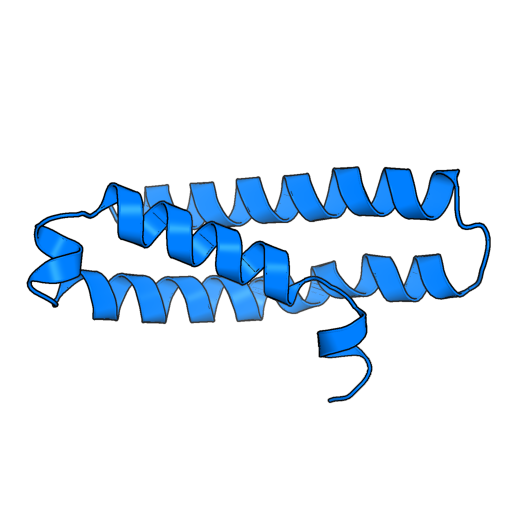3 C CA . MET A 1 87 ? 12.720 2.190 -1.329 1.00 47.44 87 MET A CA 1
ATOM 684 C C . MET A 1 87 ? 14.151 2.104 -1.875 1.00 47.44 87 MET A C 1
ATOM 686 O O . MET A 1 87 ? 14.854 1.162 -1.547 1.00 47.44 87 MET A O 1
ATOM 690 N N . ALA A 1 88 ? 14.613 3.079 -2.664 1.00 36.84 88 ALA A N 1
ATOM 691 C CA . ALA A 1 88 ? 15.988 3.139 -3.174 1.00 36.84 88 ALA A CA 1
ATOM 692 C C . ALA A 1 88 ? 16.987 3.810 -2.203 1.00 36.84 88 ALA A C 1
ATOM 694 O O . ALA A 1 88 ? 18.141 4.023 -2.567 1.00 36.84 88 ALA A O 1
ATOM 695 N N . VAL A 1 89 ? 16.549 4.177 -0.992 1.00 34.72 89 VAL A N 1
ATOM 696 C CA .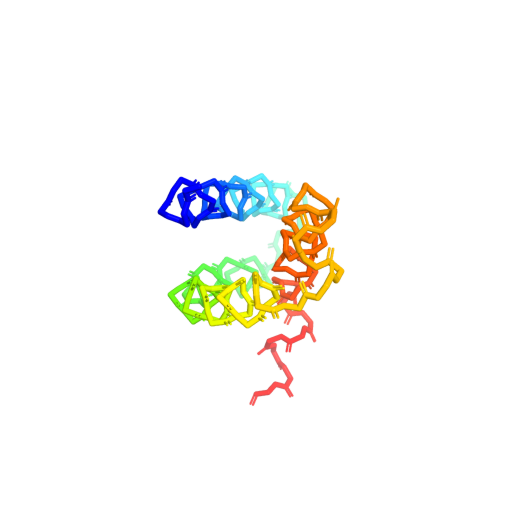 VAL A 1 89 ? 17.371 4.856 0.035 1.00 34.72 89 VAL A CA 1
ATOM 697 C C . VAL A 1 89 ? 17.334 4.116 1.388 1.00 34.72 89 VAL A C 1
ATOM 699 O O . VAL A 1 89 ? 17.788 4.644 2.401 1.00 34.72 89 VAL A O 1
ATOM 702 N N . LEU A 1 90 ? 16.816 2.885 1.415 1.00 37.47 90 LEU A N 1
ATOM 703 C CA . LEU A 1 90 ? 16.965 1.935 2.525 1.00 37.47 90 LEU A CA 1
ATOM 704 C C . LEU A 1 90 ? 17.689 0.691 2.014 1.00 37.47 90 LEU A C 1
ATOM 706 O O . LEU A 1 90 ? 18.508 0.150 2.787 1.00 37.47 90 LEU A O 1
#

Radius of gyration: 14.59 Å; chains: 1; bounding box: 34×20×40 Å

Sequence (90 aa):
MMLVRVIAFTAIWGAFWYFSSTFYMGYIHDVGGAYWSMGVYALPVFALAYTAADWKLARTSYGQRHPSLTFAGLCALGVALYWPGTMAVL

Foldseek 3Di:
DLVVLLVVLLVLQVVLLVVVLCVCVVPPVDPVSVLLNCLVVCSVVLSVVLSVQLVVLCPDPNCVVCVPVSSVVSSVVSSVCSGSVNVVVD

Secondary structure (DSSP, 8-state):
-HHHHHHHHHHHHHHHHHHHHHHHHHH--STHHHHHHGGGGGHHHHHHHHHHHHHHHTTSHHHHH-HHHHHHHHHHHHHHTT-HHHHTT-

pLDDT: mean 82.41, std 14.58, range [34.72, 95.06]